Protein AF-H9FM43-F1 (afdb_monomer)

Secondary structure (DSSP, 8-state):
----TT--S-SSS-THHHHHHHHHHHHHHHHHHHHHHHTT--S--EEEETHHHHHHHHHHHT-SS---EEEET--SS-------

InterPro domains:
  IPR019149 Alpha/beta hydrolase domain-containing protein 18 [PF09752] (2-84)
  IPR029058 Alpha/Beta hydrolase fold [G3DSA:3.40.50.1820] (11-82)
  IPR029058 Alpha/Beta hydrolase fold [SSF53474] (21-70)

Nearest PDB structures (foldseek):
  4g9e-assembly2_B  TM=5.964E-01  e=7.282E-01  Ochrobactrum sp. T63
  8g48-assembly1_A  TM=5.616E-01  e=7.787E-01  Staphylococcus aureus USA300-CA-263
  8t64-assembly1_B  TM=6.426E-01  e=1.861E+00  Nitrosococcus halophilus Nc 4
  3ia2-assembly1_C  TM=5.996E-01  e=2.128E+00  Pseudomonas fluorescens
  3obw-assembly1_A-2  TM=5.259E-01  e=6.220E+00  Saccharolobus solfataricus

pLDDT: mean 86.77, std 12.15, range [49.19, 97.19]

Mean predicted aligned error: 6.41 Å

Foldseek 3Di:
DPDPPPDPDDPDPDPVVVVVVLVVLLVVLQVVVVVCVVVPDDDDADEQAACGLVSRVSNCVPDPDDHHYDYHNYDPDPDDPDDD

Radius of gyration: 16.14 Å; Cα contacts (8 Å, |Δi|>4): 70; chains: 1; bounding box: 40×27×43 Å

Solvent-accessible surface area (backbone atoms only — not comparable to full-atom values): 5287 Å² total; per-residue (Å²): 133,96,63,61,94,89,53,73,92,58,94,60,95,52,77,63,56,57,56,52,51,54,51,50,50,34,52,51,47,50,53,52,52,54,49,40,50,73,75,66,57,72,91,67,69,48,65,20,58,32,70,40,8,41,51,40,50,57,30,54,74,72,45,97,60,96,60,59,71,52,56,40,74,47,51,96,63,95,69,81,89,76,81,132

Structure (mmCIF, N/CA/C/O backbone):
data_AF-H9FM43-F1
#
_entry.id   AF-H9FM43-F1
#
loop_
_atom_site.group_PDB
_atom_site.id
_atom_site.type_symbol
_atom_site.label_atom_id
_atom_site.label_alt_id
_atom_site.label_comp_id
_atom_site.label_asym_id
_atom_site.label_entity_id
_atom_site.label_seq_id
_atom_site.pdbx_PDB_ins_code
_atom_site.Cartn_x
_atom_site.Cartn_y
_atom_site.Cartn_z
_atom_site.occupancy
_ato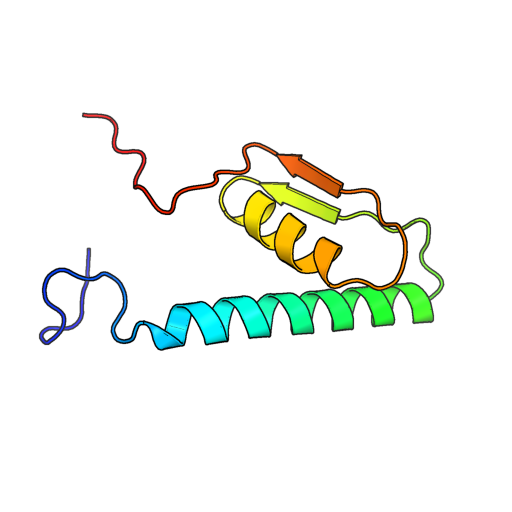m_site.B_iso_or_equiv
_atom_site.auth_seq_id
_atom_site.auth_comp_id
_atom_site.auth_asym_id
_atom_site.auth_atom_id
_atom_site.pdbx_PDB_model_num
ATOM 1 N N . CYS A 1 1 ? 22.501 0.414 -15.256 1.00 57.69 1 CYS A N 1
ATOM 2 C CA . CYS A 1 1 ? 21.226 -0.339 -15.185 1.00 57.69 1 CYS A CA 1
ATOM 3 C C . CYS A 1 1 ? 21.266 -1.523 -16.140 1.00 57.69 1 CYS A C 1
ATOM 5 O O . CYS A 1 1 ? 21.524 -1.322 -17.322 1.00 57.69 1 CYS A O 1
ATOM 7 N N . ARG A 1 2 ? 21.040 -2.740 -15.642 1.00 74.69 2 ARG A N 1
ATOM 8 C CA . ARG A 1 2 ? 21.086 -3.975 -16.434 1.00 74.69 2 ARG A CA 1
ATOM 9 C C . ARG A 1 2 ? 19.730 -4.179 -17.128 1.00 74.69 2 ARG A C 1
ATOM 11 O O . ARG A 1 2 ? 18.874 -4.880 -16.606 1.00 74.69 2 ARG A O 1
ATOM 18 N N . LYS A 1 3 ? 19.502 -3.473 -18.240 1.00 77.75 3 LYS A N 1
ATOM 19 C CA . LYS A 1 3 ? 18.262 -3.585 -19.032 1.00 77.75 3 LYS A CA 1
ATOM 20 C C . LYS A 1 3 ? 18.370 -4.751 -20.028 1.00 77.75 3 LYS A C 1
ATOM 22 O O . LYS A 1 3 ? 19.483 -5.034 -20.481 1.00 77.75 3 LYS A O 1
ATOM 27 N N . PRO A 1 4 ? 17.258 -5.421 -20.382 1.00 86.38 4 PRO A N 1
ATOM 28 C CA . PRO A 1 4 ? 17.225 -6.350 -21.512 1.00 86.38 4 PRO A CA 1
ATOM 29 C C . PRO A 1 4 ? 17.727 -5.680 -22.797 1.00 86.38 4 PRO A C 1
ATOM 31 O O . PRO A 1 4 ? 17.552 -4.473 -22.964 1.00 86.38 4 PRO A O 1
ATOM 34 N N . LYS A 1 5 ? 18.322 -6.460 -23.712 1.00 85.50 5 LYS A N 1
ATOM 35 C CA . LYS A 1 5 ? 18.914 -5.938 -24.962 1.00 85.50 5 LYS A CA 1
ATOM 36 C C . LYS A 1 5 ? 17.919 -5.122 -25.797 1.00 85.50 5 LYS A C 1
ATOM 38 O O . LYS A 1 5 ? 18.311 -4.138 -26.411 1.00 85.50 5 LYS A O 1
ATOM 43 N N . ASP A 1 6 ? 16.642 -5.487 -25.741 1.00 87.00 6 ASP A N 1
ATOM 44 C CA . ASP A 1 6 ? 15.583 -4.886 -26.557 1.00 87.00 6 ASP A CA 1
ATOM 45 C C . ASP A 1 6 ? 14.955 -3.636 -25.909 1.00 87.00 6 ASP A C 1
ATOM 47 O O . ASP A 1 6 ? 14.086 -2.996 -26.498 1.00 87.00 6 ASP A O 1
ATOM 51 N N . GLN A 1 7 ? 15.361 -3.273 -24.684 1.00 83.44 7 GLN A N 1
ATOM 52 C CA . GLN A 1 7 ? 14.735 -2.198 -23.915 1.00 83.44 7 GLN A CA 1
ATOM 53 C C . GLN A 1 7 ? 15.596 -0.931 -23.904 1.00 83.44 7 GLN A C 1
ATOM 55 O O . GLN A 1 7 ? 16.525 -0.769 -23.105 1.00 83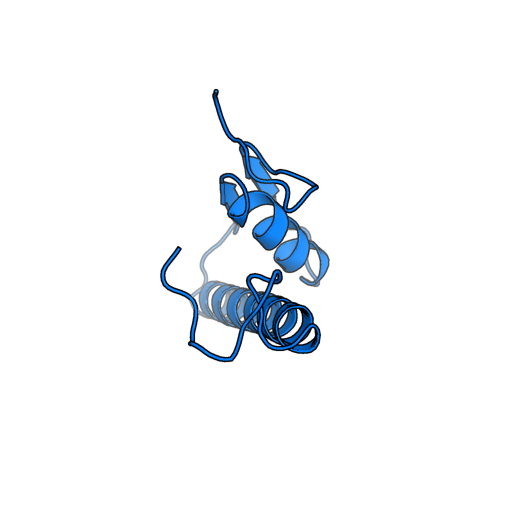.44 7 GLN A O 1
ATOM 60 N N . VAL A 1 8 ? 15.234 0.013 -24.773 1.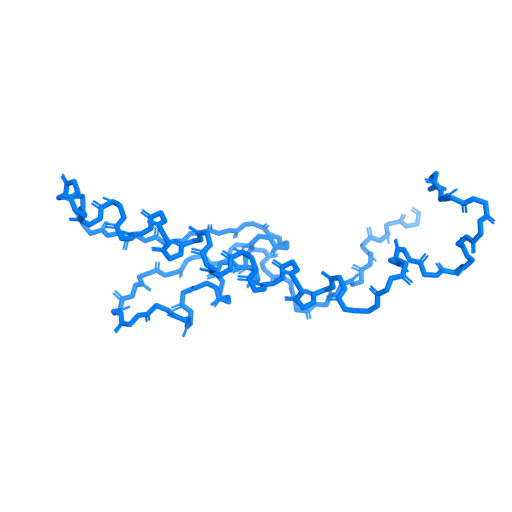00 81.44 8 VAL A N 1
ATOM 61 C CA . VAL A 1 8 ? 15.922 1.300 -24.925 1.00 81.44 8 VAL A CA 1
ATOM 62 C C . VAL A 1 8 ? 15.136 2.403 -24.206 1.00 81.44 8 VAL A C 1
ATOM 64 O O . VAL A 1 8 ? 13.910 2.452 -24.256 1.00 81.44 8 VAL A O 1
ATOM 67 N N . ARG A 1 9 ? 15.844 3.328 -23.544 1.00 83.56 9 ARG A N 1
ATOM 68 C CA . ARG A 1 9 ? 15.290 4.461 -22.766 1.00 83.56 9 ARG A CA 1
ATOM 69 C C . ARG A 1 9 ? 14.513 4.046 -21.510 1.00 83.56 9 ARG A C 1
ATOM 71 O O . ARG A 1 9 ? 15.096 4.117 -20.427 1.00 83.56 9 ARG A O 1
ATOM 78 N N . SER A 1 10 ? 13.261 3.605 -21.639 1.00 83.38 10 SER A N 1
ATOM 79 C CA . SER A 1 10 ? 12.358 3.324 -20.509 1.00 83.38 10 SER A CA 1
ATOM 80 C C . SER A 1 10 ? 12.917 2.258 -19.556 1.00 83.38 10 SER A C 1
ATOM 82 O O . SER A 1 10 ? 13.641 1.349 -19.973 1.00 83.38 10 SER A O 1
ATOM 84 N N . SER A 1 11 ? 12.587 2.367 -18.267 1.00 82.44 11 SER A N 1
ATOM 85 C CA . SER A 1 11 ? 12.868 1.332 -17.258 1.00 82.44 11 SER A CA 1
ATOM 86 C C . SER A 1 11 ? 11.808 0.226 -17.235 1.00 82.44 11 SER A C 1
ATOM 88 O O . SER A 1 11 ? 12.110 -0.877 -16.788 1.00 82.44 11 SER A O 1
ATOM 90 N N . LEU A 1 12 ? 10.615 0.483 -17.778 1.00 84.38 12 LEU A N 1
ATOM 91 C CA . LEU A 1 12 ? 9.535 -0.495 -17.926 1.00 84.38 12 LEU A CA 1
ATOM 92 C C . LEU A 1 12 ? 9.369 -0.917 -19.382 1.00 84.38 12 LEU A C 1
ATOM 94 O O . LEU A 1 12 ? 9.549 -0.093 -20.287 1.00 84.38 12 LEU A O 1
ATOM 98 N N . LYS A 1 13 ? 8.995 -2.184 -19.589 1.00 86.12 13 LYS A N 1
ATOM 99 C CA . LYS A 1 13 ? 8.714 -2.736 -20.917 1.00 86.12 13 LYS A CA 1
ATOM 100 C C . LYS A 1 13 ? 7.345 -2.284 -21.423 1.00 86.12 13 LYS A C 1
ATOM 102 O O . LYS A 1 13 ? 7.260 -1.851 -22.568 1.00 86.12 13 LYS A O 1
ATOM 107 N N . ASN A 1 14 ? 6.317 -2.310 -20.569 1.00 89.38 14 ASN A N 1
ATOM 108 C CA . ASN A 1 14 ? 4.984 -1.810 -20.898 1.00 89.38 14 ASN A CA 1
ATOM 109 C C . ASN A 1 14 ? 4.499 -0.794 -19.857 1.00 89.38 14 ASN A C 1
ATOM 111 O O . ASN A 1 14 ? 4.754 -0.930 -18.664 1.00 89.38 14 ASN A O 1
ATOM 115 N N . VAL A 1 15 ? 3.734 0.207 -20.299 1.00 88.81 15 VAL A N 1
ATOM 116 C CA . VAL A 1 15 ? 3.082 1.169 -19.388 1.00 88.81 15 VAL A CA 1
ATOM 117 C C . VAL A 1 15 ? 1.993 0.488 -18.552 1.00 88.81 15 VAL A C 1
ATOM 119 O O . VAL A 1 15 ? 1.772 0.867 -17.405 1.00 88.81 15 VAL A O 1
ATOM 122 N N . SER A 1 16 ? 1.358 -0.561 -19.089 1.00 92.56 16 SER A N 1
ATOM 123 C CA . SER A 1 16 ? 0.379 -1.391 -18.375 1.00 92.56 16 SER A CA 1
ATOM 124 C C . SER A 1 16 ? 0.922 -1.962 -17.068 1.00 92.56 16 SER A C 1
ATOM 126 O O . SER A 1 16 ? 0.161 -2.125 -16.118 1.00 92.56 16 SER A O 1
ATOM 128 N N . ASP A 1 17 ? 2.232 -2.211 -16.997 1.00 90.00 17 ASP A N 1
ATOM 129 C CA . ASP A 1 17 ? 2.880 -2.798 -15.826 1.00 90.00 17 ASP A CA 1
ATOM 130 C C . ASP A 1 17 ? 2.733 -1.885 -14.592 1.00 90.00 17 ASP A C 1
ATOM 132 O O . ASP A 1 17 ? 2.615 -2.384 -13.476 1.00 90.00 17 ASP A O 1
ATOM 136 N N . LEU A 1 18 ? 2.635 -0.559 -14.780 1.00 88.56 18 LEU A N 1
ATOM 137 C CA . LEU A 1 18 ? 2.360 0.394 -13.694 1.00 88.56 18 LEU A CA 1
ATOM 138 C C . LEU A 1 18 ? 0.965 0.204 -13.097 1.00 88.56 18 LEU A C 1
ATOM 140 O O . LEU A 1 18 ? 0.807 0.197 -11.878 1.00 88.56 18 LEU A O 1
ATOM 144 N N . PHE A 1 19 ? -0.046 0.045 -13.953 1.00 91.38 19 PHE A N 1
ATOM 145 C CA . PHE A 1 19 ? -1.429 -0.141 -13.516 1.00 91.38 19 PHE A CA 1
ATOM 146 C C . PHE A 1 19 ? -1.621 -1.502 -12.855 1.00 91.38 19 PHE A C 1
ATOM 148 O O . PHE A 1 19 ? -2.275 -1.588 -11.819 1.00 91.38 19 PHE A O 1
ATOM 155 N N . VAL A 1 20 ? -1.015 -2.552 -13.418 1.00 94.31 20 VAL A N 1
ATOM 156 C CA . VAL A 1 20 ? -1.057 -3.901 -12.838 1.00 94.31 20 VAL A CA 1
ATOM 157 C C . VAL A 1 20 ? -0.378 -3.917 -11.470 1.00 94.31 20 VAL A C 1
ATOM 159 O O . VAL A 1 20 ? -0.955 -4.441 -10.523 1.00 94.31 20 VAL A O 1
ATOM 162 N N . MET A 1 21 ? 0.796 -3.291 -11.335 1.00 93.25 21 MET A N 1
ATOM 163 C CA . MET A 1 21 ? 1.492 -3.172 -10.051 1.00 93.25 21 MET A CA 1
ATOM 164 C C . MET A 1 21 ? 0.656 -2.404 -9.018 1.00 93.25 21 MET A C 1
ATOM 166 O O . MET A 1 21 ? 0.495 -2.871 -7.893 1.00 93.25 21 MET A O 1
ATOM 170 N N . GLY A 1 22 ? 0.093 -1.251 -9.394 1.00 92.31 22 GLY A N 1
ATOM 171 C CA . GLY A 1 22 ? -0.748 -0.455 -8.497 1.00 92.31 22 GLY A CA 1
ATOM 172 C C . GLY A 1 22 ? -2.018 -1.195 -8.066 1.00 92.31 22 GLY A C 1
ATOM 173 O O . GLY A 1 22 ? -2.350 -1.212 -6.883 1.00 92.31 22 GLY A O 1
ATOM 174 N N . GLY A 1 23 ? -2.699 -1.857 -9.005 1.00 94.75 23 GLY A N 1
ATOM 175 C CA . GLY A 1 23 ? -3.888 -2.661 -8.719 1.00 94.75 23 GLY A CA 1
ATOM 176 C C . GLY A 1 23 ? -3.585 -3.858 -7.818 1.00 94.75 23 GLY A C 1
ATOM 177 O O . GLY A 1 23 ? -4.301 -4.083 -6.843 1.00 94.75 23 GLY A O 1
ATOM 178 N N . ALA A 1 24 ? -2.497 -4.584 -8.091 1.00 95.94 24 ALA A N 1
ATOM 179 C CA . ALA A 1 24 ? -2.049 -5.692 -7.251 1.00 95.94 24 ALA A CA 1
ATOM 180 C C . ALA A 1 24 ? -1.760 -5.227 -5.819 1.00 95.94 24 ALA A C 1
ATOM 182 O O . ALA A 1 24 ? -2.226 -5.853 -4.872 1.00 95.94 24 ALA A O 1
ATOM 183 N N . LEU A 1 25 ? -1.079 -4.090 -5.664 1.00 94.94 25 LEU A N 1
ATOM 184 C CA . LEU A 1 25 ? -0.765 -3.525 -4.357 1.00 94.94 25 LEU A CA 1
ATOM 185 C C . LEU A 1 25 ? -2.014 -3.166 -3.545 1.00 94.94 25 LEU A C 1
ATOM 187 O O . LEU A 1 25 ? -2.075 -3.454 -2.348 1.00 94.94 25 LEU A O 1
ATOM 191 N N . VAL A 1 26 ? -3.011 -2.539 -4.176 1.00 95.69 26 VAL A N 1
ATOM 192 C CA . VAL A 1 26 ? -4.275 -2.195 -3.507 1.00 95.69 26 VAL A CA 1
ATOM 193 C C . VAL A 1 26 ? -5.005 -3.464 -3.063 1.00 95.69 26 VAL A C 1
ATOM 195 O O . VAL A 1 26 ? -5.452 -3.539 -1.919 1.00 95.69 26 VAL A O 1
ATOM 198 N N . LEU A 1 27 ? -5.089 -4.472 -3.936 1.00 96.31 27 LEU A N 1
ATOM 199 C CA . LEU A 1 27 ? -5.760 -5.739 -3.630 1.00 96.31 27 LEU A CA 1
ATOM 200 C C . LEU A 1 27 ? -5.056 -6.516 -2.516 1.00 96.31 27 LEU A C 1
ATOM 202 O O . LEU A 1 27 ? -5.717 -7.006 -1.602 1.00 96.31 27 LEU A O 1
ATOM 206 N N . GLU A 1 28 ? -3.729 -6.606 -2.565 1.00 97.19 28 GLU A N 1
ATOM 207 C CA . GLU A 1 28 ? -2.927 -7.273 -1.539 1.00 97.19 28 GLU A CA 1
ATOM 208 C C . GLU A 1 28 ? -3.077 -6.572 -0.185 1.00 97.19 28 GLU A C 1
ATOM 210 O O . GLU A 1 28 ? -3.352 -7.219 0.826 1.00 97.19 28 GLU A O 1
ATOM 215 N N . SER A 1 29 ? -3.003 -5.239 -0.173 1.00 95.19 29 SER A N 1
ATOM 216 C CA . SER A 1 29 ? -3.193 -4.448 1.045 1.00 95.19 29 SER A CA 1
ATOM 217 C C . SER A 1 29 ? -4.590 -4.654 1.639 1.00 95.19 29 SER A C 1
ATOM 219 O O . SER A 1 29 ? -4.719 -4.871 2.842 1.00 95.19 29 SER A O 1
ATOM 221 N N . ALA A 1 30 ? -5.640 -4.645 0.812 1.00 95.31 30 ALA A N 1
ATOM 222 C CA . ALA A 1 30 ? -7.007 -4.894 1.266 1.00 95.31 30 ALA A CA 1
ATOM 223 C C . ALA A 1 30 ? -7.189 -6.323 1.805 1.00 95.31 30 ALA A C 1
ATOM 225 O O . ALA A 1 30 ? -7.852 -6.515 2.825 1.00 95.31 30 ALA A O 1
ATOM 226 N N . ALA A 1 31 ? -6.581 -7.324 1.162 1.00 96.81 31 ALA A N 1
ATOM 227 C CA . ALA A 1 31 ? -6.622 -8.707 1.628 1.00 96.81 31 ALA A CA 1
ATOM 228 C C . ALA A 1 31 ? -5.958 -8.860 3.006 1.00 96.81 31 ALA A C 1
ATOM 230 O O . ALA A 1 31 ? -6.538 -9.486 3.896 1.00 96.81 31 ALA A O 1
ATOM 231 N N . LEU A 1 32 ? -4.792 -8.236 3.207 1.00 95.94 32 LEU A N 1
ATOM 232 C CA . LEU A 1 32 ? -4.095 -8.221 4.495 1.00 95.94 32 LEU A CA 1
ATOM 233 C C . LEU A 1 32 ? -4.910 -7.506 5.577 1.00 95.94 32 LEU A C 1
ATOM 235 O O . LEU A 1 32 ? -5.041 -8.022 6.684 1.00 95.94 32 LEU A O 1
ATOM 239 N N . LEU A 1 33 ? -5.502 -6.353 5.260 1.00 95.12 33 LEU A N 1
ATOM 240 C CA . LEU A 1 33 ? -6.343 -5.610 6.199 1.00 95.12 33 LEU A CA 1
ATOM 241 C C . LEU A 1 33 ? -7.596 -6.399 6.596 1.00 95.12 33 LEU A C 1
ATOM 243 O O . LEU A 1 33 ? -7.915 -6.485 7.779 1.00 95.12 33 LEU A O 1
ATOM 247 N N . HIS A 1 34 ? -8.276 -7.034 5.637 1.00 95.06 34 HIS A N 1
ATOM 248 C CA . HIS A 1 34 ? -9.409 -7.912 5.935 1.00 95.06 34 HIS A CA 1
ATOM 249 C C . HIS A 1 34 ? -9.005 -9.120 6.776 1.00 95.06 34 HIS A C 1
ATOM 251 O O . HIS A 1 34 ? -9.777 -9.543 7.634 1.00 95.06 34 HIS A O 1
ATOM 257 N N . TRP A 1 35 ? -7.823 -9.686 6.533 1.00 96.56 35 TRP A N 1
ATOM 258 C CA . TRP A 1 35 ? -7.303 -10.770 7.355 1.00 96.56 35 TRP A CA 1
ATOM 259 C C . TRP A 1 35 ? -7.048 -10.303 8.794 1.00 96.56 35 TRP A C 1
ATOM 261 O O . TRP A 1 35 ? -7.558 -10.924 9.722 1.00 96.56 35 TRP A O 1
ATOM 271 N N . LEU A 1 36 ? -6.385 -9.158 8.986 1.00 95.44 36 LEU A N 1
ATOM 272 C CA . LEU A 1 36 ? -6.143 -8.582 10.314 1.00 95.44 36 LEU A CA 1
ATOM 273 C C . LEU A 1 36 ? -7.444 -8.284 11.075 1.00 95.44 36 LEU A C 1
ATOM 275 O O . LEU A 1 36 ? -7.538 -8.575 12.266 1.00 95.44 36 LEU A O 1
ATOM 279 N N . GLU A 1 37 ? -8.464 -7.753 10.396 1.00 93.69 37 GLU A N 1
ATOM 280 C CA . GLU A 1 37 ? -9.777 -7.528 11.012 1.00 93.69 37 GLU A CA 1
ATOM 281 C C . GLU A 1 37 ? -10.467 -8.832 11.428 1.00 93.69 37 GLU A C 1
ATOM 283 O O . GLU A 1 37 ? -11.110 -8.873 12.476 1.00 93.69 37 GLU A O 1
ATOM 288 N N . ARG A 1 38 ? -10.345 -9.899 10.625 1.00 95.75 38 ARG A N 1
ATOM 289 C CA . ARG A 1 38 ? -10.934 -11.214 10.937 1.00 95.75 38 ARG A CA 1
ATOM 290 C C . ARG A 1 38 ? -10.289 -11.865 12.152 1.00 95.75 38 ARG A C 1
ATOM 292 O O . ARG A 1 38 ? -10.995 -12.493 12.932 1.00 95.75 38 ARG A O 1
ATOM 299 N N . GLU A 1 39 ? -8.987 -11.681 12.325 1.00 96.81 39 GLU A N 1
ATOM 300 C CA . GLU A 1 39 ? -8.252 -12.147 13.506 1.00 96.81 39 GLU A CA 1
ATOM 301 C C . GLU A 1 39 ? -8.521 -11.281 14.755 1.00 96.81 39 GLU A C 1
ATOM 303 O O . GLU A 1 39 ? -8.083 -11.614 15.855 1.00 96.81 39 GLU A O 1
ATOM 308 N N . GLY A 1 40 ? -9.264 -10.176 14.617 1.00 94.88 40 GLY A N 1
ATOM 309 C CA . GLY A 1 40 ? -9.641 -9.303 15.728 1.00 94.88 40 GLY A CA 1
ATOM 310 C C . GLY A 1 40 ? -8.589 -8.254 16.098 1.00 94.88 40 GLY A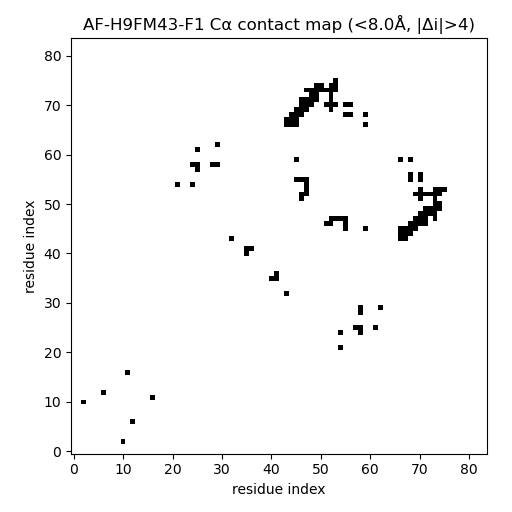 C 1
ATOM 311 O O . GLY A 1 40 ? -8.669 -7.672 17.181 1.00 94.88 40 GLY A O 1
ATOM 312 N N . TYR A 1 41 ? -7.613 -7.978 15.226 1.00 93.62 41 TYR A N 1
ATOM 313 C CA . TYR A 1 41 ? -6.626 -6.925 15.461 1.00 93.62 41 TYR A CA 1
ATOM 314 C C . TYR A 1 41 ? -7.232 -5.532 15.235 1.00 93.62 41 TYR A C 1
ATOM 316 O O . TYR A 1 41 ? -7.834 -5.255 14.197 1.00 93.62 41 TYR A O 1
ATOM 324 N N . GLY A 1 42 ? -7.034 -4.622 16.191 1.00 89.12 42 GLY A N 1
ATOM 325 C CA . GLY A 1 42 ? -7.453 -3.228 16.061 1.00 89.12 42 GLY A CA 1
ATOM 326 C C . GLY A 1 42 ? -7.014 -2.354 17.242 1.00 89.12 42 GLY A C 1
ATOM 327 O O . GLY A 1 42 ? -6.794 -2.880 18.334 1.00 89.12 42 GLY A O 1
ATOM 328 N N . PRO A 1 43 ? -6.898 -1.024 17.053 1.00 89.81 43 PRO A N 1
ATOM 329 C CA . PRO A 1 43 ? -7.091 -0.266 15.808 1.00 89.81 43 PRO A CA 1
ATOM 330 C C . PRO A 1 43 ? -5.955 -0.480 14.788 1.00 89.81 43 PRO A C 1
ATOM 332 O O . PRO A 1 43 ? -4.786 -0.553 15.156 1.00 89.81 43 PRO A O 1
ATOM 335 N N . LEU A 1 44 ? -6.302 -0.572 13.499 1.00 93.00 44 LEU A N 1
ATOM 336 C CA . LEU A 1 44 ? -5.340 -0.747 12.403 1.00 93.00 44 LEU A CA 1
ATOM 337 C C . LEU A 1 44 ? -4.900 0.608 11.847 1.00 93.00 44 LEU A C 1
ATOM 339 O O . LEU A 1 44 ? -5.700 1.537 11.767 1.00 93.00 44 LEU A O 1
ATOM 343 N N . GLY A 1 45 ? -3.641 0.704 11.432 1.00 93.62 45 GLY A N 1
ATOM 344 C CA . GLY A 1 45 ? -3.081 1.875 10.766 1.00 93.62 45 GLY A CA 1
ATOM 345 C C . GLY A 1 45 ? -2.080 1.457 9.699 1.00 93.62 45 GLY A C 1
ATOM 346 O O . GLY A 1 45 ? -1.559 0.340 9.729 1.00 93.62 45 GLY A O 1
ATOM 347 N N . MET A 1 46 ? -1.808 2.356 8.757 1.00 94.38 46 MET A N 1
ATOM 348 C CA . MET A 1 46 ? -0.875 2.102 7.664 1.00 94.38 46 MET A CA 1
ATOM 349 C C . MET A 1 46 ? 0.223 3.163 7.630 1.00 94.38 46 MET A C 1
ATOM 351 O O . MET A 1 46 ? -0.009 4.352 7.850 1.00 94.38 46 MET A O 1
ATOM 355 N N . THR A 1 47 ? 1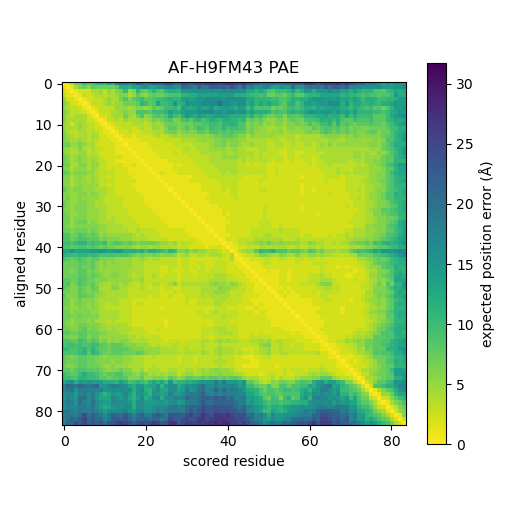.444 2.739 7.332 1.00 94.62 47 THR A N 1
ATOM 356 C CA . THR A 1 47 ? 2.571 3.635 7.078 1.00 94.62 47 THR A CA 1
ATOM 357 C C . THR A 1 47 ? 3.375 3.119 5.898 1.00 94.62 47 THR A C 1
ATOM 359 O O . THR A 1 47 ? 3.354 1.931 5.581 1.00 94.62 47 THR A O 1
ATOM 362 N N . GLY A 1 48 ? 4.082 4.024 5.237 1.00 92.00 48 GLY A N 1
ATOM 363 C CA . GLY A 1 48 ? 5.014 3.687 4.177 1.00 92.00 48 GLY A CA 1
ATOM 364 C C . GLY A 1 48 ? 6.081 4.763 4.053 1.00 92.00 48 GLY A C 1
ATOM 365 O O . GLY A 1 48 ? 5.831 5.926 4.370 1.00 92.00 48 GLY A O 1
ATOM 366 N N . ILE A 1 49 ? 7.270 4.367 3.599 1.00 90.38 49 ILE A N 1
ATOM 367 C CA . ILE A 1 49 ? 8.426 5.256 3.441 1.00 90.38 49 ILE A CA 1
ATOM 368 C C . ILE A 1 49 ? 8.744 5.436 1.956 1.00 90.38 49 ILE A C 1
ATOM 370 O O . ILE A 1 49 ? 8.762 4.457 1.207 1.00 90.38 49 ILE A O 1
ATOM 374 N N . SER A 1 50 ? 9.040 6.668 1.529 1.00 87.25 50 SER A N 1
ATOM 375 C CA . SER A 1 50 ? 9.426 6.981 0.145 1.00 87.25 50 SER A CA 1
ATOM 376 C C . SER A 1 50 ? 8.324 6.574 -0.845 1.00 87.25 50 SER A C 1
ATOM 378 O O . SER A 1 50 ? 7.163 6.947 -0.660 1.00 87.25 50 SER A O 1
ATOM 380 N N . MET A 1 51 ? 8.639 5.771 -1.864 1.00 88.88 51 MET A N 1
ATOM 381 C CA . MET A 1 51 ? 7.641 5.191 -2.768 1.00 88.88 51 MET A CA 1
ATOM 382 C C . MET A 1 51 ? 6.561 4.407 -2.002 1.00 88.88 51 MET A C 1
ATOM 384 O O . MET A 1 51 ? 5.388 4.457 -2.363 1.00 88.88 51 MET A O 1
ATOM 388 N N . GLY A 1 52 ? 6.925 3.757 -0.893 1.00 88.94 52 GLY A N 1
ATOM 389 C CA . GLY A 1 52 ? 5.983 3.068 -0.015 1.00 88.94 52 GLY A CA 1
ATOM 390 C C . GLY A 1 52 ? 4.945 3.994 0.615 1.00 88.94 52 GLY A C 1
ATOM 391 O O . GLY A 1 52 ? 3.815 3.569 0.810 1.00 88.94 52 GLY A O 1
ATOM 392 N N . GLY A 1 53 ? 5.274 5.260 0.892 1.00 92.00 53 GLY A N 1
ATOM 393 C CA . GLY A 1 53 ? 4.310 6.227 1.435 1.00 92.00 53 GLY A CA 1
ATOM 394 C C . GLY A 1 53 ? 3.219 6.589 0.423 1.00 92.00 53 GLY A C 1
ATOM 395 O O . GLY A 1 53 ? 2.038 6.667 0.772 1.00 92.00 53 GLY A O 1
ATOM 396 N N . HIS A 1 54 ? 3.598 6.710 -0.852 1.00 91.19 54 HIS A N 1
ATOM 397 C CA . HIS A 1 54 ? 2.649 6.922 -1.943 1.00 91.19 54 HIS A CA 1
ATOM 398 C C . HIS A 1 54 ? 1.755 5.693 -2.132 1.00 91.19 54 HIS A C 1
ATOM 400 O O . HIS A 1 54 ? 0.533 5.813 -2.207 1.00 91.19 54 HIS A O 1
ATOM 406 N N . MET A 1 55 ? 2.354 4.501 -2.126 1.00 92.50 55 MET A N 1
ATOM 407 C CA . MET A 1 55 ? 1.620 3.240 -2.237 1.00 92.50 55 MET A CA 1
ATOM 408 C C . MET A 1 55 ? 0.669 3.006 -1.050 1.00 92.50 55 MET A C 1
ATOM 410 O O . MET A 1 55 ? -0.476 2.613 -1.259 1.00 92.50 55 MET A O 1
ATOM 414 N N . ALA A 1 56 ? 1.088 3.333 0.176 1.00 93.62 56 ALA A N 1
ATOM 415 C CA . ALA A 1 56 ? 0.238 3.281 1.366 1.00 93.62 56 ALA A CA 1
ATOM 416 C C . ALA A 1 56 ? -0.960 4.237 1.252 1.00 93.62 56 ALA A C 1
ATOM 418 O O . ALA A 1 56 ? -2.078 3.884 1.612 1.00 93.62 56 ALA A O 1
ATOM 419 N N . SER A 1 57 ? -0.745 5.428 0.685 1.00 92.56 57 SER A N 1
ATOM 420 C CA . SER A 1 57 ? -1.824 6.384 0.415 1.00 92.56 57 SER A CA 1
ATOM 421 C C . SER A 1 57 ? -2.843 5.818 -0.576 1.00 92.56 57 SER A C 1
ATOM 423 O O . SER A 1 57 ? -4.041 5.869 -0.313 1.00 92.56 57 SER A O 1
ATOM 425 N N . LEU A 1 58 ? -2.375 5.209 -1.672 1.00 92.69 58 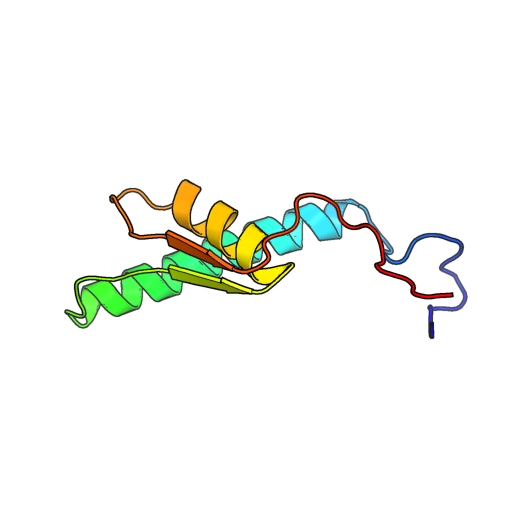LEU A N 1
ATOM 426 C CA . LEU A 1 58 ? -3.243 4.544 -2.649 1.00 92.69 58 LEU A CA 1
ATOM 427 C C . LEU A 1 58 ? -4.047 3.395 -2.027 1.00 92.69 58 LEU A C 1
ATOM 429 O O . LEU A 1 58 ? -5.240 3.274 -2.299 1.00 92.69 58 LEU A O 1
ATOM 433 N N . ALA A 1 59 ? -3.423 2.572 -1.184 1.00 94.81 59 ALA A N 1
ATOM 434 C CA . ALA A 1 59 ? -4.100 1.473 -0.503 1.00 94.81 59 ALA A CA 1
ATOM 435 C C . ALA A 1 59 ? -5.177 1.976 0.473 1.00 94.81 59 ALA A C 1
ATOM 437 O O . ALA A 1 59 ? -6.320 1.526 0.403 1.00 94.81 59 ALA A O 1
ATOM 438 N N . VAL A 1 60 ? -4.850 2.952 1.331 1.00 94.19 60 VAL A N 1
ATOM 439 C CA . VAL A 1 60 ? -5.798 3.503 2.316 1.00 94.19 60 VAL A CA 1
ATOM 440 C C . VAL A 1 60 ? -6.969 4.221 1.648 1.00 94.19 60 VAL A C 1
ATOM 442 O O . VAL A 1 60 ? -8.099 4.068 2.101 1.00 94.19 60 VAL A O 1
ATOM 445 N N . SER A 1 61 ? -6.753 4.950 0.547 1.00 92.69 61 SER A N 1
ATOM 446 C CA . SER A 1 61 ? -7.849 5.609 -0.184 1.00 92.69 61 SER A CA 1
ATOM 447 C C . SER A 1 61 ? -8.864 4.636 -0.796 1.00 92.69 61 SER A C 1
ATOM 449 O O . SER A 1 61 ? -9.984 5.044 -1.086 1.00 92.69 61 SER A O 1
ATOM 451 N N . ASN A 1 62 ? -8.491 3.368 -0.990 1.00 93.94 62 ASN A N 1
ATOM 452 C CA . ASN A 1 62 ? -9.382 2.318 -1.489 1.00 93.94 62 ASN A CA 1
ATOM 453 C C . ASN A 1 62 ? -9.997 1.464 -0.364 1.00 93.94 62 ASN A C 1
ATOM 455 O O . ASN A 1 62 ? -10.759 0.537 -0.644 1.00 93.94 62 ASN A O 1
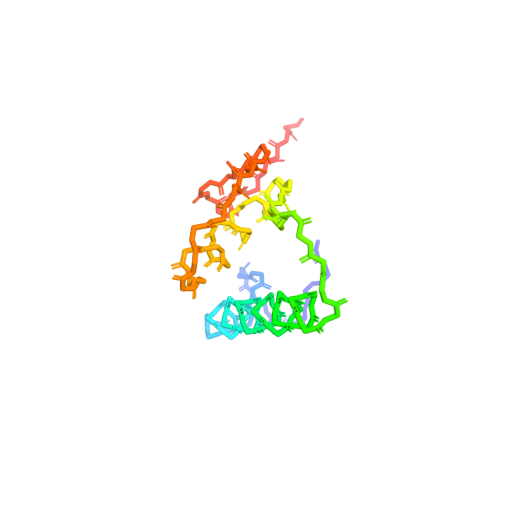ATOM 459 N N . TRP A 1 63 ? -9.690 1.754 0.903 1.00 94.56 63 TRP A N 1
ATOM 460 C CA . TRP A 1 63 ? -10.247 1.034 2.042 1.00 94.56 63 TRP A CA 1
ATOM 461 C C . TRP A 1 63 ? -11.570 1.669 2.510 1.00 94.56 63 TRP A C 1
ATOM 463 O O . TRP A 1 63 ? -11.640 2.887 2.672 1.00 94.56 63 TRP A O 1
ATOM 473 N N . PRO A 1 64 ? -12.634 0.884 2.771 1.00 91.94 64 PRO A N 1
ATOM 474 C CA . PRO A 1 64 ? -13.964 1.428 3.063 1.00 91.94 64 PRO A CA 1
ATOM 475 C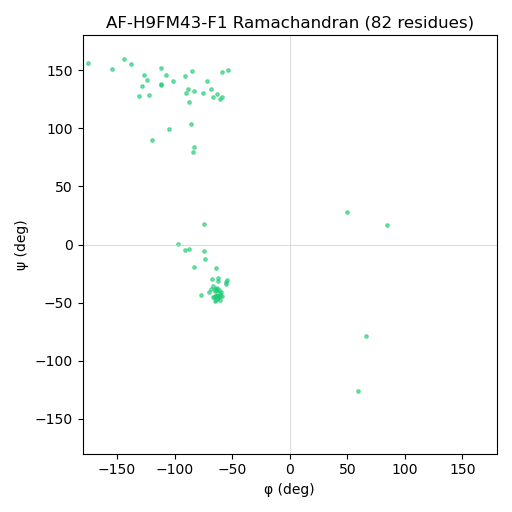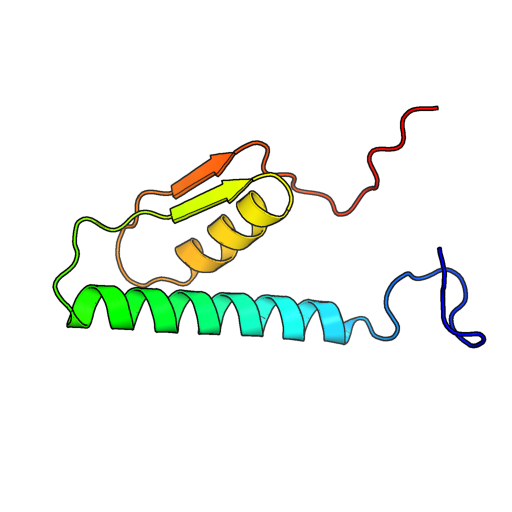 C . PRO A 1 64 ? -14.123 2.056 4.458 1.00 91.94 64 PRO A C 1
ATOM 477 O O . PRO A 1 64 ? -15.144 2.691 4.717 1.00 91.94 64 PRO A O 1
ATOM 480 N N . LYS A 1 65 ? -13.173 1.860 5.380 1.00 91.31 65 LYS A N 1
ATOM 481 C CA . LYS A 1 65 ? -13.254 2.354 6.768 1.00 91.31 65 LYS A CA 1
ATOM 482 C C . LYS A 1 65 ? -12.219 3.456 7.015 1.00 91.31 65 LYS A C 1
ATOM 484 O O . LYS A 1 65 ? -11.158 3.434 6.395 1.00 91.31 65 LYS A O 1
ATOM 489 N N . PRO A 1 66 ? -12.466 4.397 7.942 1.00 90.00 66 PRO A N 1
ATOM 490 C CA . PRO A 1 66 ? -11.451 5.377 8.309 1.00 90.00 66 PRO A CA 1
ATOM 491 C C . PRO A 1 66 ? -10.215 4.669 8.881 1.00 90.00 66 PRO A C 1
ATOM 493 O O . PRO A 1 66 ? -10.329 3.891 9.828 1.00 90.00 66 PRO A O 1
ATOM 496 N N . MET A 1 67 ? -9.041 4.944 8.308 1.00 92.31 67 MET A N 1
ATOM 497 C CA . MET A 1 67 ? -7.771 4.360 8.737 1.00 92.31 67 MET A CA 1
ATOM 498 C C . MET A 1 67 ? -6.707 5.446 8.928 1.00 92.31 67 MET A C 1
ATOM 500 O O . MET A 1 67 ? -6.472 6.227 8.004 1.00 92.31 67 MET A O 1
ATOM 504 N N . PRO A 1 68 ? -6.033 5.499 10.092 1.00 94.38 68 PRO A N 1
ATOM 505 C CA . PRO A 1 68 ? -4.862 6.342 10.281 1.00 94.38 68 PRO A CA 1
ATOM 506 C C . PRO A 1 68 ? -3.763 5.989 9.272 1.00 94.38 68 PRO A C 1
ATOM 508 O O . PRO A 1 68 ? -3.343 4.834 9.175 1.00 94.38 68 PRO A O 1
ATOM 511 N N . LEU A 1 69 ? -3.281 6.997 8.546 1.00 94.00 69 LEU A N 1
ATOM 512 C CA . LEU A 1 69 ? -2.199 6.876 7.573 1.00 94.00 69 LEU A CA 1
ATOM 513 C C . LEU A 1 69 ? -1.058 7.821 7.950 1.00 94.00 69 LEU A C 1
ATOM 515 O O . LEU A 1 69 ? -1.274 9.020 8.123 1.00 94.00 69 LEU A O 1
ATOM 519 N N . ILE A 1 70 ? 0.160 7.287 8.027 1.00 94.69 70 ILE A N 1
ATOM 520 C CA . ILE A 1 70 ? 1.384 8.064 8.265 1.00 94.69 70 ILE A CA 1
ATOM 521 C C . ILE A 1 70 ? 2.324 7.856 7.067 1.00 94.69 70 ILE A C 1
ATOM 523 O O . ILE A 1 70 ? 3.117 6.909 7.060 1.00 94.69 70 ILE A O 1
ATOM 527 N N . PRO A 1 71 ? 2.228 8.693 6.019 1.00 91.19 71 PRO A N 1
ATOM 528 C CA . PRO A 1 71 ? 3.064 8.579 4.835 1.00 91.19 71 PRO A CA 1
ATOM 529 C C . PRO A 1 71 ? 4.386 9.328 5.067 1.00 91.19 71 PRO A C 1
ATOM 531 O O . PRO A 1 71 ? 4.448 10.556 5.025 1.00 91.19 71 PRO A O 1
ATOM 534 N N . CYS A 1 72 ? 5.465 8.593 5.320 1.00 88.19 72 CYS A N 1
ATOM 535 C CA . CYS A 1 72 ? 6.777 9.159 5.630 1.00 88.19 72 CYS A CA 1
ATOM 536 C C . CYS A 1 72 ? 7.600 9.361 4.357 1.00 88.19 72 CYS A C 1
ATOM 538 O O . CYS A 1 72 ? 7.747 8.440 3.554 1.00 88.19 72 CYS A O 1
ATOM 540 N N . LEU A 1 73 ? 8.180 10.553 4.169 1.00 85.12 73 LEU A N 1
ATOM 541 C CA . LEU A 1 73 ? 8.989 10.883 2.981 1.00 85.12 73 LEU A CA 1
ATOM 542 C C . LEU A 1 73 ? 8.275 10.533 1.661 1.00 85.12 73 LEU A C 1
ATOM 544 O O . LEU A 1 73 ? 8.916 10.190 0.670 1.00 85.12 73 LEU A O 1
ATOM 548 N N . SER A 1 74 ? 6.939 10.557 1.677 1.00 76.56 74 SER A N 1
ATOM 549 C CA . SER A 1 74 ? 6.124 10.148 0.544 1.00 76.56 74 SER A CA 1
ATOM 550 C C . SER A 1 74 ? 6.340 11.119 -0.595 1.00 76.56 74 SER A C 1
ATOM 552 O O . SER A 1 74 ? 6.200 12.330 -0.434 1.00 76.56 74 SER A O 1
ATOM 554 N N . TRP A 1 75 ? 6.681 10.582 -1.753 1.00 68.19 75 TRP A N 1
ATOM 555 C CA . TRP A 1 75 ? 7.056 11.384 -2.897 1.00 68.19 75 TRP A CA 1
ATOM 556 C C . TRP A 1 75 ? 5.986 11.265 -3.990 1.00 68.19 75 TRP A C 1
ATOM 558 O O . TRP A 1 75 ? 5.450 10.185 -4.225 1.00 68.19 75 TRP A O 1
ATOM 568 N N . SER A 1 76 ? 5.641 12.376 -4.644 1.00 64.19 76 SER A N 1
ATOM 569 C CA . SER A 1 76 ? 4.576 12.436 -5.660 1.00 64.19 76 SER A CA 1
ATOM 570 C C . SER A 1 76 ? 5.060 12.182 -7.096 1.00 64.19 76 SER A C 1
ATOM 572 O O . SER A 1 76 ? 4.247 12.129 -8.014 1.00 64.19 76 SER A O 1
ATOM 574 N N . THR A 1 77 ? 6.371 12.028 -7.318 1.00 58.66 77 THR A N 1
ATOM 575 C CA . THR A 1 77 ? 6.996 11.910 -8.652 1.00 58.66 77 THR A CA 1
ATOM 576 C C . THR A 1 77 ? 7.927 10.687 -8.782 1.00 58.66 77 THR A C 1
ATOM 578 O O . THR A 1 77 ? 8.780 10.425 -7.953 1.00 58.66 77 THR A O 1
ATOM 581 N N . ALA A 1 78 ? 7.889 9.923 -9.869 1.00 61.19 78 ALA A N 1
ATOM 582 C CA . ALA A 1 78 ? 8.844 8.811 -10.037 1.00 61.19 78 ALA A CA 1
ATOM 583 C C . ALA A 1 78 ? 10.286 9.267 -10.396 1.00 61.19 78 ALA A C 1
ATOM 585 O O . ALA A 1 78 ? 11.067 8.480 -10.931 1.00 61.19 78 ALA A O 1
ATOM 586 N N . SER A 1 79 ? 10.638 10.542 -10.177 1.00 62.84 79 SER A N 1
ATOM 587 C CA . SER A 1 79 ? 11.944 11.086 -10.557 1.00 62.84 79 SER A CA 1
ATOM 588 C C . SER A 1 79 ? 13.058 10.490 -9.701 1.00 62.84 79 SER A C 1
ATOM 590 O O . SER A 1 79 ? 12.966 10.453 -8.476 1.00 62.84 79 SER A O 1
ATOM 592 N N . GLY A 1 80 ? 14.146 10.069 -10.348 1.00 58.62 80 GLY A N 1
ATOM 593 C CA . GLY A 1 80 ? 15.350 9.646 -9.642 1.00 58.62 80 GLY A CA 1
ATOM 594 C C . GLY A 1 80 ? 15.943 10.811 -8.853 1.00 58.62 80 GLY A C 1
ATOM 595 O O . GLY A 1 80 ? 16.158 11.888 -9.408 1.00 58.62 80 GLY A O 1
ATOM 596 N N . VAL A 1 81 ? 16.219 10.593 -7.568 1.00 55.78 81 VAL A N 1
ATOM 597 C CA . VAL A 1 81 ? 17.022 11.509 -6.753 1.00 55.78 81 VAL A CA 1
ATOM 598 C C . VAL A 1 81 ? 18.484 11.173 -7.033 1.00 55.78 81 VAL A C 1
ATOM 600 O O . VAL A 1 81 ? 19.082 10.345 -6.352 1.00 55.78 81 VAL A O 1
ATOM 603 N N . PHE A 1 82 ? 19.042 11.732 -8.105 1.00 52.38 82 PHE A N 1
ATOM 604 C CA . PHE A 1 82 ? 20.482 11.655 -8.342 1.00 52.38 82 PHE A CA 1
ATOM 605 C C . PHE A 1 82 ? 21.158 12.828 -7.627 1.00 52.38 82 PHE A C 1
ATOM 607 O O . PHE A 1 82 ? 20.833 13.983 -7.895 1.00 52.38 82 PHE A O 1
ATOM 614 N N . THR A 1 83 ? 22.098 12.535 -6.730 1.00 49.19 83 THR A N 1
ATOM 615 C CA . THR A 1 83 ? 23.158 13.478 -6.351 1.00 49.19 83 THR A CA 1
ATOM 616 C C . THR A 1 83 ? 24.270 13.380 -7.393 1.00 49.19 83 THR A C 1
ATOM 618 O O . THR A 1 83 ? 24.651 12.267 -7.761 1.00 49.19 83 THR A O 1
ATOM 621 N N . THR A 1 84 ? 24.727 14.533 -7.888 1.00 51.84 84 THR A N 1
ATOM 622 C CA . THR A 1 84 ? 25.890 14.690 -8.785 1.00 51.84 84 THR A CA 1
ATOM 623 C C . THR A 1 84 ? 27.153 14.060 -8.231 1.00 51.84 84 THR A C 1
ATOM 625 O O . THR A 1 84 ? 27.349 14.177 -7.000 1.00 51.84 84 THR A O 1
#

Sequence (84 aa):
CRKPKDQVRSSLKNVSDLFVMGGALVLESAALLHWLEREGYGPLGMTGISMGGHMASLAVSNWPKPMPLIPCLSWSTASGVFTT

Organism: Macaca mulatta (NCBI:txid9544)